Protein AF-A0A1V4H3M2-F1 (afdb_monomer_lite)

Foldseek 3Di:
DDDDPPVVVVDDDDFLQVVLVCCCAVPVVPPVVVVVVVCCVPVVQFLLNSLQVVLVVVVVVCVVCVVCVVVCVRNVNQDFWDWDFDVVCQCPPPPPPDDDPDDGDTDTDDIDTRSSHPVNSVVRVD

InterPro domains:
  IPR022770 Aerobactin siderophore biosynthesis IucA/IucC-like, C-terminal [PF06276] (11-98)

Secondary structure (DSSP, 8-state):
-PPPTTGGGTS----HHHHHHIIIIIIIIIIIHHHHHHHHHHH---HHHHHHHHHHHHHHHHHH-GGGHHHHHHH-TT-SEEEEE-HHHHIIIIITT---SSPPPP-EEEEEE-TTSHHHHHHH--

pLDDT: mean 89.44, std 12.78, range [36.62, 98.62]

Sequence (126 aa):
MGVGSKEVGILLKHSPKDLSHFIFTGLFVVHYRYIFDVLHQYYNISEFEFWNELSKIVDEFHHQHPELNERIALFDLKRPKFEKVCLNRVRFFTRGYQDNANRPEPVVCEPICNPISPQFLRCVEH

Structure (mmCIF, N/CA/C/O backbone):
data_AF-A0A1V4H3M2-F1
#
_entry.id   AF-A0A1V4H3M2-F1
#
loop_
_atom_site.group_PDB
_atom_site.id
_atom_site.type_symbol
_atom_site.label_atom_id
_atom_site.label_alt_id
_atom_site.label_comp_id
_atom_site.label_asym_id
_atom_site.label_entity_id
_atom_site.label_seq_id
_atom_site.pdbx_PDB_ins_code
_atom_site.Cartn_x
_atom_site.Cartn_y
_atom_site.Cartn_z
_atom_site.occupancy
_atom_site.B_iso_or_equiv
_atom_site.auth_seq_id
_atom_site.auth_comp_id
_atom_site.auth_asym_id
_atom_site.auth_atom_id
_atom_site.pdbx_PDB_model_num
ATOM 1 N N . MET A 1 1 ? 36.389 -11.109 4.064 1.00 36.62 1 MET A N 1
ATOM 2 C CA . MET A 1 1 ? 36.320 -12.084 2.954 1.00 36.62 1 MET A CA 1
ATOM 3 C C . MET A 1 1 ? 35.241 -11.606 2.003 1.00 36.62 1 MET A C 1
ATOM 5 O O . MET A 1 1 ? 34.075 -11.639 2.366 1.00 36.62 1 MET A O 1
ATOM 9 N N . GLY A 1 2 ? 35.647 -11.007 0.882 1.00 49.88 2 GLY A N 1
ATOM 10 C CA . GLY A 1 2 ? 34.731 -10.408 -0.085 1.00 49.88 2 GLY A CA 1
ATOM 11 C C . GLY A 1 2 ? 33.960 -11.486 -0.836 1.00 49.88 2 GLY A C 1
ATOM 12 O O . GLY A 1 2 ? 34.565 -12.402 -1.386 1.00 49.88 2 GLY A O 1
ATOM 13 N N . VAL A 1 3 ? 32.635 -11.373 -0.834 1.00 48.03 3 VAL A N 1
ATOM 14 C CA . VAL A 1 3 ? 31.750 -12.167 -1.690 1.00 48.03 3 VAL A CA 1
ATOM 15 C C . VAL A 1 3 ? 32.173 -11.935 -3.143 1.00 48.03 3 VAL A C 1
ATOM 17 O O . VAL A 1 3 ? 32.314 -10.791 -3.581 1.00 48.03 3 VAL A O 1
ATOM 20 N N . GLY A 1 4 ? 32.465 -13.020 -3.859 1.00 47.44 4 GLY A N 1
ATOM 21 C CA . GLY A 1 4 ? 33.044 -12.992 -5.197 1.00 47.44 4 GLY A CA 1
ATOM 22 C C . GLY A 1 4 ? 32.183 -12.222 -6.200 1.00 47.44 4 GLY A C 1
ATOM 23 O O . GLY A 1 4 ? 30.971 -12.402 -6.295 1.00 47.44 4 GLY A O 1
ATOM 24 N N . SER A 1 5 ? 32.835 -11.385 -7.006 1.00 60.09 5 SER A N 1
ATOM 25 C CA . SER A 1 5 ? 32.242 -10.422 -7.944 1.00 60.09 5 SER A CA 1
ATOM 26 C C . SER A 1 5 ? 31.321 -10.993 -9.042 1.00 60.09 5 SER A C 1
ATOM 28 O O . SER A 1 5 ? 30.755 -10.212 -9.800 1.00 60.09 5 SER A O 1
ATOM 30 N N . LYS A 1 6 ? 31.133 -12.317 -9.151 1.00 55.12 6 LYS A N 1
ATOM 31 C CA . LYS A 1 6 ? 30.211 -12.937 -10.126 1.00 55.12 6 LYS A CA 1
ATOM 32 C C . LYS A 1 6 ? 28.763 -13.034 -9.630 1.00 55.12 6 LYS A C 1
ATOM 34 O O . LYS A 1 6 ? 27.851 -12.954 -10.443 1.00 55.12 6 LYS A O 1
ATOM 39 N N . GLU A 1 7 ? 28.534 -13.153 -8.325 1.00 54.97 7 GLU A N 1
ATOM 40 C CA . GLU A 1 7 ? 27.188 -13.373 -7.760 1.00 54.97 7 GLU A CA 1
ATOM 41 C C . GLU A 1 7 ? 26.358 -12.083 -7.700 1.00 54.97 7 GLU A C 1
ATOM 43 O O . GLU A 1 7 ? 25.138 -12.087 -7.859 1.00 54.97 7 GLU A O 1
ATOM 48 N N . VAL A 1 8 ? 27.036 -10.941 -7.566 1.00 56.97 8 VAL A N 1
ATOM 49 C CA . VAL A 1 8 ? 26.418 -9.607 -7.508 1.00 56.97 8 VAL A CA 1
ATOM 50 C C . VAL A 1 8 ? 25.683 -9.242 -8.809 1.00 56.97 8 VAL A C 1
ATOM 52 O O . VAL A 1 8 ? 24.773 -8.412 -8.773 1.00 56.97 8 VAL A O 1
ATOM 55 N N . GLY A 1 9 ? 26.058 -9.860 -9.936 1.00 60.16 9 GLY A N 1
ATOM 56 C CA . GLY A 1 9 ? 25.393 -9.708 -11.235 1.00 60.16 9 GLY A CA 1
ATOM 57 C C . GLY A 1 9 ? 24.178 -10.619 -11.443 1.00 60.16 9 GLY A C 1
ATOM 58 O O . GLY A 1 9 ? 23.503 -10.485 -12.457 1.00 60.16 9 GLY A O 1
ATOM 59 N N . ILE A 1 10 ? 23.902 -11.533 -10.505 1.00 74.19 10 ILE A N 1
ATOM 60 C CA . ILE A 1 10 ? 22.783 -12.488 -10.576 1.00 74.19 10 ILE A CA 1
ATOM 61 C C . ILE A 1 10 ? 21.593 -11.995 -9.741 1.00 74.19 10 ILE A C 1
ATOM 63 O O . ILE A 1 10 ? 20.440 -12.252 -10.081 1.00 74.19 10 ILE A O 1
ATOM 67 N N . LEU A 1 11 ? 21.857 -11.265 -8.652 1.00 77.25 11 LEU A N 1
ATOM 68 C CA . LEU A 1 11 ? 20.804 -10.749 -7.783 1.00 77.25 11 LEU A CA 1
ATOM 69 C C . LEU A 1 11 ? 19.998 -9.659 -8.489 1.00 77.25 11 LEU A C 1
ATOM 71 O O . LEU A 1 11 ? 20.541 -8.640 -8.920 1.00 77.25 11 LEU A O 1
ATOM 75 N N . LEU A 1 12 ? 18.682 -9.856 -8.542 1.00 74.94 12 LEU A N 1
ATOM 76 C CA . LEU A 1 12 ? 17.752 -8.853 -9.037 1.00 74.94 12 LEU A CA 1
ATOM 77 C C . LEU A 1 12 ? 17.811 -7.619 -8.129 1.00 74.94 12 LEU A C 1
ATOM 79 O O . LEU A 1 12 ? 17.476 -7.683 -6.945 1.00 74.94 12 LEU A O 1
ATOM 83 N N . LYS A 1 13 ? 18.240 -6.491 -8.695 1.00 83.44 13 LYS A N 1
ATOM 84 C CA . LYS A 1 13 ? 18.313 -5.202 -8.007 1.00 83.44 13 LYS A CA 1
ATOM 85 C C . LYS A 1 13 ? 17.260 -4.268 -8.567 1.00 83.44 13 LYS A C 1
ATOM 87 O O . LYS A 1 13 ? 17.097 -4.155 -9.778 1.00 83.44 13 LYS A O 1
ATOM 92 N N . HIS A 1 14 ? 16.589 -3.575 -7.666 1.00 87.44 14 HIS A N 1
ATOM 93 C CA . HIS A 1 14 ? 15.543 -2.620 -7.980 1.00 87.44 14 HIS A CA 1
ATOM 94 C C . HIS A 1 14 ? 15.735 -1.366 -7.134 1.00 87.44 14 HIS A C 1
ATOM 96 O O . HIS A 1 14 ? 16.332 -1.426 -6.054 1.00 87.44 14 HIS A O 1
ATOM 102 N N . SER A 1 15 ? 15.252 -0.228 -7.633 1.00 91.06 15 SER A N 1
ATOM 103 C CA . SER A 1 15 ? 15.263 1.000 -6.842 1.00 91.06 15 SER A CA 1
ATOM 104 C C . SER A 1 15 ? 14.367 0.838 -5.604 1.00 91.06 15 SER A C 1
ATOM 106 O O . SER A 1 15 ? 13.444 0.018 -5.622 1.00 91.06 15 SER A O 1
ATOM 108 N N . PRO A 1 16 ? 14.569 1.621 -4.529 1.00 92.00 16 PRO A N 1
ATOM 109 C CA . PRO A 1 16 ? 13.662 1.602 -3.382 1.00 92.00 16 PRO A CA 1
ATOM 110 C C . PRO A 1 16 ? 12.198 1.824 -3.782 1.00 92.00 16 PRO A C 1
ATOM 112 O O . PRO A 1 16 ? 11.304 1.139 -3.291 1.00 92.00 16 PRO A O 1
ATOM 115 N N . LYS A 1 17 ? 11.956 2.715 -4.755 1.00 88.19 17 LYS A N 1
ATOM 116 C CA . LYS A 1 17 ? 10.621 2.974 -5.304 1.00 88.19 17 LYS A CA 1
ATOM 117 C C . LYS A 1 17 ? 9.990 1.709 -5.894 1.00 88.19 17 LYS A C 1
ATOM 119 O O . LYS A 1 17 ? 8.834 1.428 -5.576 1.00 88.19 17 LYS A O 1
ATOM 124 N N . ASP A 1 18 ? 10.737 0.971 -6.711 1.00 88.06 18 ASP A N 1
ATOM 125 C CA . ASP A 1 18 ? 10.271 -0.262 -7.358 1.00 88.06 18 ASP A CA 1
ATOM 126 C C . ASP A 1 18 ? 10.075 -1.390 -6.340 1.00 88.06 18 ASP A C 1
ATOM 128 O O . ASP A 1 18 ? 9.148 -2.187 -6.455 1.00 88.06 18 ASP A O 1
ATOM 132 N N . LEU A 1 19 ? 10.922 -1.444 -5.309 1.00 91.50 19 LEU A N 1
ATOM 133 C CA . LEU A 1 19 ? 10.800 -2.433 -4.244 1.00 91.50 19 LEU A CA 1
ATOM 134 C C . LEU A 1 19 ? 9.504 -2.246 -3.442 1.00 91.50 19 LEU A C 1
ATOM 136 O O . LEU A 1 19 ? 8.765 -3.211 -3.247 1.00 91.50 19 LEU A O 1
ATOM 140 N N . SER A 1 20 ? 9.162 -1.011 -3.060 1.00 92.62 20 SER A N 1
ATOM 141 C CA . SER A 1 20 ? 7.871 -0.713 -2.414 1.00 92.62 20 SER A CA 1
ATOM 142 C C . SER A 1 20 ? 6.679 -1.076 -3.307 1.00 92.62 20 SER A C 1
ATOM 144 O O . SER A 1 20 ? 5.605 -1.422 -2.817 1.00 92.62 20 SER A O 1
ATOM 146 N N . HIS A 1 21 ? 6.862 -1.047 -4.629 1.00 91.19 21 HIS A N 1
ATOM 147 C CA . HIS A 1 21 ? 5.813 -1.392 -5.580 1.00 91.19 21 HIS A CA 1
ATOM 148 C C . HIS A 1 21 ? 5.391 -2.868 -5.500 1.00 91.19 21 HIS A C 1
ATOM 150 O O . HIS A 1 21 ? 4.243 -3.189 -5.812 1.00 91.19 21 HIS A O 1
ATOM 156 N N . PHE A 1 22 ? 6.260 -3.771 -5.029 1.00 91.38 22 PHE A N 1
ATOM 157 C CA . PHE A 1 22 ? 5.861 -5.157 -4.768 1.00 91.38 22 PHE A CA 1
ATOM 158 C C . PHE A 1 22 ? 4.832 -5.258 -3.638 1.00 91.38 22 PHE A C 1
ATOM 160 O O . PHE A 1 22 ? 3.930 -6.087 -3.726 1.00 91.38 22 PHE A O 1
ATOM 167 N N . ILE A 1 23 ? 4.902 -4.387 -2.626 1.00 95.12 23 ILE A N 1
ATOM 168 C CA . ILE A 1 23 ? 3.878 -4.307 -1.575 1.00 95.12 23 ILE A CA 1
ATOM 169 C C . ILE A 1 23 ? 2.595 -3.699 -2.146 1.00 95.12 23 ILE A C 1
ATOM 171 O O . ILE A 1 23 ? 1.517 -4.260 -1.970 1.00 95.12 23 ILE A O 1
ATOM 175 N N . PHE A 1 24 ? 2.698 -2.599 -2.891 1.00 95.44 24 PHE A N 1
ATOM 176 C CA . PHE A 1 24 ? 1.522 -1.926 -3.443 1.00 95.44 24 PHE A CA 1
ATOM 177 C C . PHE A 1 24 ? 0.749 -2.796 -4.435 1.00 95.44 24 PHE A C 1
ATOM 179 O O . PHE A 1 24 ? -0.440 -3.054 -4.259 1.00 95.44 24 PHE A O 1
ATOM 186 N N . THR A 1 25 ? 1.416 -3.283 -5.476 1.00 91.56 25 THR A N 1
ATOM 187 C CA . THR A 1 25 ? 0.752 -4.088 -6.501 1.00 91.56 25 THR A CA 1
ATOM 188 C C . THR A 1 25 ? 0.482 -5.497 -5.994 1.00 91.56 25 THR A C 1
ATOM 190 O O . THR A 1 25 ? -0.624 -6.001 -6.173 1.00 91.56 25 THR A O 1
ATOM 193 N N . GLY A 1 26 ? 1.463 -6.124 -5.340 1.00 91.88 26 GLY A N 1
ATOM 194 C CA . GLY A 1 26 ? 1.340 -7.491 -4.851 1.00 91.88 26 GLY A CA 1
ATOM 195 C C . GLY A 1 26 ? 0.311 -7.596 -3.738 1.00 91.88 26 GLY A C 1
ATOM 196 O O . GLY A 1 26 ? -0.670 -8.310 -3.901 1.00 91.88 26 GLY A O 1
ATOM 197 N N . LEU A 1 27 ? 0.483 -6.867 -2.638 1.00 95.69 27 LEU A N 1
ATOM 198 C CA . LEU A 1 27 ? -0.408 -6.986 -1.485 1.00 95.69 27 LEU A CA 1
ATOM 199 C C . LEU A 1 27 ? -1.637 -6.091 -1.627 1.00 95.69 27 LEU A C 1
ATOM 201 O O . LEU A 1 27 ? -2.745 -6.616 -1.656 1.00 95.69 27 LEU A O 1
ATOM 205 N N . PHE A 1 28 ? -1.481 -4.772 -1.772 1.00 96.19 28 PHE A N 1
ATOM 206 C CA . PHE A 1 28 ? -2.636 -3.869 -1.649 1.00 96.19 28 PHE A CA 1
ATOM 207 C C . PHE A 1 28 ? -3.648 -4.069 -2.786 1.00 96.19 28 PHE A C 1
ATOM 209 O O . PHE A 1 28 ? -4.839 -4.240 -2.538 1.00 96.19 28 PHE A O 1
ATOM 216 N N . VAL A 1 29 ? -3.185 -4.098 -4.040 1.00 93.69 29 VAL A N 1
ATOM 217 C CA . VAL A 1 29 ? -4.074 -4.120 -5.217 1.00 93.69 29 VAL A CA 1
ATOM 218 C C . VAL A 1 29 ? -4.563 -5.524 -5.583 1.00 93.69 29 VAL A C 1
ATOM 220 O O . VAL A 1 29 ? -5.724 -5.675 -5.988 1.00 93.69 29 VAL A O 1
ATOM 223 N N . VAL A 1 30 ? -3.682 -6.528 -5.518 1.00 93.31 30 VAL A N 1
ATOM 224 C CA . VAL A 1 30 ? -3.963 -7.885 -6.023 1.00 93.31 30 VAL A CA 1
ATOM 225 C C . VAL A 1 30 ? -4.460 -8.838 -4.936 1.00 93.31 30 VAL A C 1
ATOM 227 O O . VAL A 1 30 ? -5.160 -9.781 -5.283 1.00 93.31 30 VAL A O 1
ATOM 230 N N . HIS A 1 31 ? -4.179 -8.588 -3.653 1.00 95.94 31 HIS A N 1
ATOM 231 C CA . HIS A 1 31 ? -4.662 -9.444 -2.562 1.00 95.94 31 HIS A CA 1
ATOM 232 C C . HIS A 1 31 ? -5.656 -8.709 -1.657 1.00 95.94 31 HIS A C 1
ATOM 234 O O . HIS A 1 31 ? -6.837 -9.048 -1.630 1.00 95.94 31 HIS A O 1
ATOM 240 N N . TYR A 1 32 ? -5.206 -7.676 -0.946 1.00 97.56 32 TYR A N 1
ATOM 241 C CA . TYR A 1 32 ? -5.971 -7.039 0.125 1.00 97.56 32 TYR A CA 1
ATOM 242 C C . TYR A 1 32 ? -7.234 -6.352 -0.361 1.00 97.56 32 TYR A C 1
ATOM 244 O O . TYR A 1 32 ? -8.237 -6.445 0.326 1.00 97.56 32 TYR A O 1
ATOM 252 N N . ARG A 1 33 ? -7.244 -5.758 -1.559 1.00 96.00 33 ARG A N 1
ATOM 253 C CA . ARG A 1 33 ? -8.477 -5.210 -2.140 1.00 96.00 33 ARG A CA 1
ATOM 254 C C . ARG A 1 33 ? -9.608 -6.244 -2.216 1.00 96.00 33 ARG A C 1
ATOM 256 O O . ARG A 1 33 ? -10.729 -5.927 -1.858 1.00 96.00 33 ARG A O 1
ATOM 263 N N . TYR A 1 34 ? -9.317 -7.478 -2.634 1.00 96.62 34 TYR A N 1
ATOM 264 C CA . TYR A 1 34 ? -10.348 -8.520 -2.709 1.00 96.62 34 TYR A CA 1
ATOM 265 C C . TYR A 1 34 ? -10.716 -9.078 -1.332 1.00 96.62 34 TYR A C 1
ATOM 267 O O . TYR A 1 34 ? -11.867 -9.435 -1.107 1.00 96.62 34 TYR A O 1
ATOM 275 N N . ILE A 1 35 ? -9.753 -9.156 -0.407 1.00 97.56 35 ILE A N 1
ATOM 276 C CA . ILE A 1 35 ? -10.037 -9.530 0.986 1.00 97.56 35 ILE A CA 1
ATOM 277 C C . ILE A 1 35 ? -10.953 -8.487 1.626 1.00 97.56 35 ILE A C 1
ATOM 279 O O . ILE A 1 35 ? -11.943 -8.85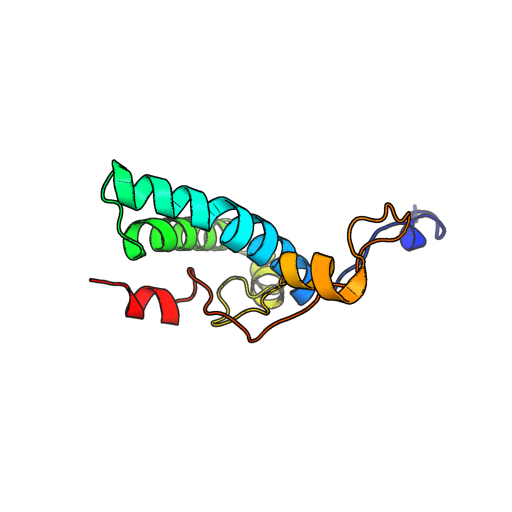1 2.254 1.00 97.56 35 ILE A O 1
ATOM 283 N N . PHE A 1 36 ? -10.652 -7.205 1.428 1.00 97.69 36 PHE A N 1
ATOM 284 C CA . PHE A 1 36 ? -11.481 -6.098 1.872 1.00 97.69 36 PHE A CA 1
ATOM 285 C C . PHE A 1 36 ? -12.896 -6.207 1.303 1.00 97.69 36 PHE A C 1
ATOM 287 O O . PHE A 1 36 ? -13.832 -6.163 2.088 1.00 97.69 36 PHE A O 1
ATOM 294 N N . ASP A 1 37 ? -13.063 -6.445 -0.004 1.00 96.94 37 ASP A N 1
ATOM 295 C CA . ASP A 1 37 ? -14.393 -6.604 -0.614 1.00 96.94 37 ASP A CA 1
ATOM 296 C C . ASP A 1 37 ? -15.224 -7.692 0.105 1.00 96.94 37 ASP A C 1
ATOM 298 O O . ASP A 1 37 ? -16.401 -7.489 0.407 1.00 96.94 37 ASP A O 1
ATOM 302 N N . VAL A 1 38 ? -14.604 -8.828 0.454 1.00 98.06 38 VAL A N 1
ATOM 303 C CA . VAL A 1 38 ? -15.257 -9.907 1.220 1.00 98.06 38 VAL A C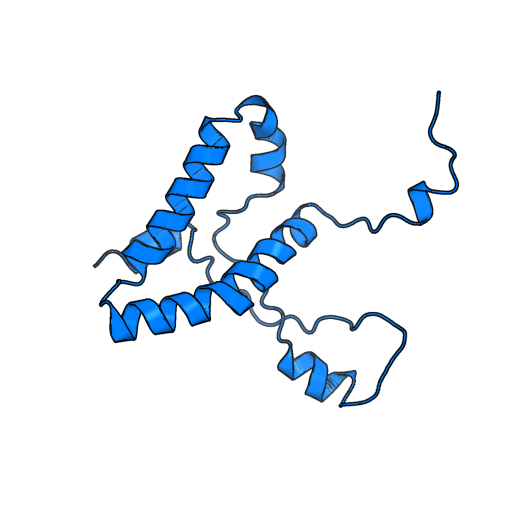A 1
ATOM 304 C C . VAL A 1 38 ? -15.581 -9.463 2.653 1.00 98.06 38 VAL A C 1
ATOM 306 O O . VAL A 1 38 ? -16.694 -9.682 3.129 1.00 98.06 38 VAL A O 1
ATOM 309 N N . LEU A 1 39 ? -14.639 -8.835 3.357 1.00 97.94 39 LEU A N 1
ATOM 310 C CA . LEU A 1 39 ? -14.853 -8.374 4.734 1.00 97.94 39 LEU A CA 1
ATOM 311 C C . LEU A 1 39 ? -15.922 -7.281 4.820 1.00 97.94 39 LEU A C 1
ATOM 313 O O . LEU A 1 39 ? -16.758 -7.300 5.721 1.00 97.94 39 LEU A O 1
ATOM 317 N N . HIS A 1 40 ? -15.940 -6.372 3.855 1.00 96.94 40 HIS A N 1
ATOM 318 C CA . HIS A 1 40 ? -16.951 -5.337 3.738 1.00 96.94 40 HIS A CA 1
ATOM 319 C C . HIS A 1 40 ? -18.336 -5.954 3.535 1.00 96.94 40 HIS A C 1
ATOM 321 O O . HIS A 1 40 ? -19.266 -5.659 4.282 1.00 96.94 40 HIS A O 1
ATOM 327 N N . GLN A 1 41 ? -18.456 -6.882 2.581 1.00 97.75 41 GLN A N 1
ATOM 328 C CA . GLN A 1 41 ? -19.736 -7.489 2.230 1.00 97.75 41 GLN A CA 1
ATOM 329 C C . GLN A 1 41 ? -20.320 -8.372 3.343 1.00 97.75 41 GLN A C 1
ATOM 331 O O . GLN A 1 41 ? -21.530 -8.347 3.564 1.00 97.75 41 GLN A O 1
ATOM 336 N N . TYR A 1 42 ? -19.495 -9.184 4.009 1.00 98.12 42 TYR A N 1
ATOM 337 C CA . TYR A 1 42 ? -19.987 -10.223 4.927 1.00 98.12 42 TYR A CA 1
ATOM 338 C C . TYR A 1 42 ? -19.812 -9.888 6.409 1.00 98.12 42 TYR A C 1
ATOM 340 O O . TYR A 1 42 ? -20.476 -10.498 7.245 1.00 98.12 42 TYR A O 1
ATOM 348 N N . TYR A 1 43 ? -18.945 -8.930 6.741 1.00 97.38 43 TYR A N 1
ATOM 349 C CA . TYR A 1 43 ? -18.626 -8.557 8.123 1.00 97.38 43 TYR A CA 1
ATOM 350 C C . TYR A 1 43 ? -18.817 -7.062 8.400 1.00 97.38 43 TYR A C 1
ATOM 352 O O . TYR A 1 43 ? -18.539 -6.621 9.511 1.00 97.38 43 TYR A O 1
ATOM 360 N N . ASN A 1 44 ? -19.316 -6.293 7.422 1.00 96.56 44 ASN A N 1
ATOM 361 C CA . ASN A 1 44 ? -19.589 -4.859 7.542 1.00 96.56 44 ASN A CA 1
ATOM 362 C C . ASN A 1 44 ? -18.369 -4.042 8.009 1.00 96.56 44 ASN A C 1
ATOM 364 O O . ASN A 1 44 ? -18.517 -3.033 8.693 1.00 96.56 44 ASN A O 1
ATOM 368 N N . ILE A 1 45 ? -17.164 -4.487 7.642 1.00 97.75 45 ILE A N 1
ATOM 369 C CA . ILE A 1 45 ? -15.931 -3.734 7.882 1.00 97.75 45 ILE A CA 1
ATOM 370 C C . ILE A 1 45 ? -15.881 -2.565 6.897 1.00 97.75 45 ILE A C 1
ATOM 372 O O . ILE A 1 45 ? -16.002 -2.755 5.683 1.00 97.75 45 ILE A O 1
ATOM 376 N N . SER A 1 46 ? -15.713 -1.348 7.403 1.00 97.69 46 SER A N 1
ATOM 377 C CA . SER A 1 46 ? -15.561 -0.154 6.571 1.00 97.69 46 SER A CA 1
ATOM 378 C C . SER A 1 46 ? -14.189 -0.098 5.894 1.00 97.69 46 SER A C 1
ATOM 380 O O . SER A 1 46 ? -13.212 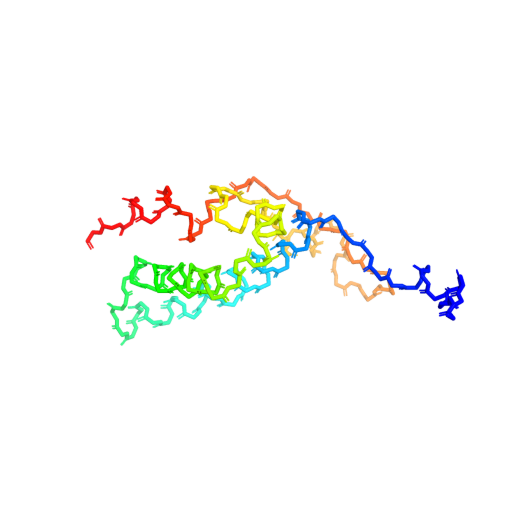-0.712 6.334 1.00 97.69 46 SER A O 1
ATOM 382 N N . GLU A 1 47 ? -14.101 0.676 4.809 1.00 97.06 47 GLU A N 1
ATOM 383 C CA . GLU A 1 47 ? -12.829 0.919 4.121 1.00 97.06 47 GLU A CA 1
ATOM 384 C C . GLU A 1 47 ? -11.806 1.576 5.056 1.00 97.06 47 GLU A C 1
ATOM 386 O O . GLU A 1 47 ? -10.635 1.189 5.070 1.00 97.06 47 GLU A O 1
ATOM 391 N N . PHE A 1 48 ? -12.264 2.510 5.894 1.00 98.25 48 PHE A N 1
ATOM 392 C CA . PHE A 1 48 ? -11.429 3.126 6.912 1.00 98.25 48 PHE A CA 1
ATOM 393 C C . PHE A 1 48 ? -10.893 2.100 7.907 1.00 98.25 48 PHE A C 1
ATOM 395 O O . PHE A 1 48 ? -9.683 2.036 8.086 1.00 98.25 48 PHE A O 1
ATOM 402 N N . GLU A 1 49 ? -11.743 1.277 8.527 1.00 98.19 49 GLU A N 1
ATOM 403 C CA . GLU A 1 49 ? -11.306 0.303 9.537 1.00 98.19 49 GLU A CA 1
ATOM 404 C C . GLU A 1 49 ? -10.227 -0.639 8.997 1.00 98.19 49 GLU A C 1
ATOM 406 O O . GLU A 1 49 ? -9.183 -0.804 9.629 1.00 98.19 49 GLU A O 1
ATOM 411 N N . PHE A 1 50 ? -10.438 -1.203 7.806 1.00 98.12 50 PHE A N 1
ATOM 412 C CA . PHE A 1 50 ? -9.502 -2.157 7.218 1.00 98.12 50 PHE A CA 1
ATOM 413 C C . PHE A 1 50 ? -8.135 -1.526 6.913 1.00 98.12 50 PHE A C 1
ATOM 415 O O . PHE A 1 50 ? -7.091 -2.038 7.329 1.00 98.12 50 PHE A O 1
ATOM 422 N N . TRP A 1 51 ? -8.118 -0.405 6.188 1.00 98.06 51 TRP A N 1
ATOM 423 C CA . TRP A 1 51 ? -6.859 0.209 5.765 1.00 98.06 51 TRP A CA 1
ATOM 424 C C . TRP A 1 51 ? -6.169 0.990 6.881 1.00 98.06 51 TRP A C 1
ATOM 426 O O . TRP A 1 51 ? -4.937 1.043 6.909 1.00 98.06 51 TRP A O 1
ATOM 436 N N . ASN A 1 52 ? -6.925 1.557 7.822 1.00 98.38 52 ASN A N 1
ATOM 437 C CA . ASN A 1 52 ? -6.359 2.193 9.005 1.00 98.38 52 ASN A CA 1
ATOM 438 C C . ASN A 1 52 ? -5.651 1.159 9.886 1.00 98.38 52 ASN A C 1
ATOM 440 O O . ASN A 1 52 ? -4.560 1.433 10.376 1.00 98.38 52 ASN A O 1
ATOM 444 N N . GLU A 1 53 ? -6.202 -0.050 10.030 1.00 98.19 53 GLU A N 1
ATOM 445 C CA . GLU A 1 53 ? -5.524 -1.115 10.773 1.00 98.19 53 GLU A CA 1
ATOM 446 C C . GLU A 1 53 ? -4.200 -1.518 10.112 1.00 98.19 53 GLU A C 1
ATOM 448 O O . GLU A 1 53 ? -3.166 -1.600 10.776 1.00 98.19 53 GLU A O 1
ATOM 453 N N . LEU A 1 54 ? -4.179 -1.638 8.781 1.00 97.75 54 LEU A N 1
ATOM 454 C CA . LEU A 1 54 ? -2.931 -1.865 8.051 1.00 97.75 54 LEU A CA 1
ATOM 455 C C . LEU A 1 54 ? -1.937 -0.702 8.220 1.00 97.75 54 LEU A C 1
ATOM 457 O O . LEU A 1 54 ? -0.738 -0.939 8.377 1.00 97.75 54 LEU A O 1
ATOM 461 N N . SER A 1 55 ? -2.414 0.549 8.213 1.00 98.31 55 SER A N 1
ATOM 462 C CA . SER A 1 55 ? -1.573 1.722 8.482 1.00 98.31 55 SER A CA 1
ATOM 463 C C . SER A 1 55 ? -0.961 1.667 9.882 1.00 98.31 55 SER A C 1
ATOM 465 O O . SER A 1 55 ? 0.225 1.957 10.019 1.00 98.31 55 SER A O 1
ATOM 467 N N . LYS A 1 56 ? -1.731 1.286 10.908 1.00 98.50 56 LYS A N 1
ATOM 468 C CA . LYS A 1 56 ? -1.228 1.166 12.284 1.00 98.50 56 LYS A CA 1
ATOM 469 C C . LYS A 1 56 ? -0.152 0.097 12.405 1.00 98.50 56 LYS A C 1
ATOM 471 O O . LYS A 1 56 ? 0.856 0.362 13.039 1.00 98.50 56 LYS A O 1
ATOM 476 N N . ILE A 1 57 ? -0.318 -1.060 11.758 1.00 98.19 57 ILE A N 1
ATOM 477 C CA . ILE A 1 57 ? 0.704 -2.124 11.749 1.00 98.19 57 ILE A CA 1
ATOM 478 C C . ILE A 1 57 ? 2.015 -1.613 11.132 1.00 98.19 57 ILE A C 1
ATOM 480 O O . ILE A 1 57 ? 3.102 -1.891 11.637 1.00 98.19 57 ILE A O 1
ATOM 484 N N . VAL A 1 58 ? 1.925 -0.836 10.047 1.00 97.56 58 VAL A N 1
ATOM 485 C CA . VAL A 1 58 ? 3.095 -0.193 9.431 1.00 97.56 58 VAL A CA 1
ATOM 486 C C . VAL A 1 58 ? 3.739 0.812 10.391 1.00 97.56 58 VAL A C 1
ATOM 488 O O . VAL A 1 58 ? 4.960 0.819 10.541 1.00 97.56 58 VAL A O 1
ATOM 491 N N . ASP A 1 59 ? 2.936 1.639 11.059 1.00 98.06 59 ASP A N 1
ATOM 492 C CA . ASP A 1 59 ? 3.430 2.630 12.020 1.00 98.06 59 ASP A CA 1
ATOM 493 C C . ASP A 1 59 ? 4.052 1.967 13.263 1.00 98.06 59 ASP A C 1
ATOM 495 O O . ASP A 1 59 ? 5.091 2.419 13.746 1.00 98.06 59 ASP A O 1
ATOM 499 N N . GLU A 1 60 ? 3.478 0.864 13.743 1.00 98.62 60 GLU A N 1
ATOM 500 C CA . GLU A 1 60 ? 4.019 0.050 14.831 1.00 98.62 60 GLU A CA 1
ATOM 501 C C . GLU A 1 60 ? 5.374 -0.548 14.445 1.00 98.62 60 GLU A C 1
ATOM 503 O O . GLU A 1 60 ? 6.333 -0.418 15.207 1.00 98.62 60 GLU A O 1
ATOM 508 N N . PHE A 1 61 ? 5.497 -1.110 13.237 1.00 98.06 61 PHE A N 1
ATOM 509 C CA . PHE A 1 61 ? 6.782 -1.584 12.723 1.00 98.06 61 PHE A CA 1
ATOM 510 C C . PHE A 1 61 ? 7.821 -0.453 12.674 1.00 98.06 61 PHE A C 1
ATOM 512 O O . PHE A 1 61 ? 8.957 -0.636 13.109 1.00 98.06 61 PHE A O 1
ATOM 519 N N . HIS A 1 62 ? 7.447 0.737 12.196 1.00 97.38 62 HIS A N 1
ATOM 520 C CA . HIS A 1 62 ? 8.358 1.885 12.189 1.00 97.38 62 HIS A CA 1
ATOM 521 C C . HIS A 1 62 ? 8.793 2.291 13.605 1.00 97.38 62 HIS A C 1
ATOM 523 O O . HIS A 1 62 ? 9.963 2.601 13.820 1.00 97.38 62 HIS A O 1
ATOM 529 N N . HIS A 1 63 ? 7.873 2.269 14.574 1.00 98.12 63 HIS A N 1
ATOM 530 C CA . HIS A 1 63 ? 8.168 2.617 15.963 1.00 98.12 63 HIS A CA 1
ATOM 531 C C . HIS A 1 63 ? 9.088 1.595 16.647 1.00 98.12 63 HIS A C 1
ATOM 533 O O . HIS A 1 63 ? 9.968 1.982 17.413 1.00 98.12 63 HIS A O 1
ATOM 539 N N . GLN A 1 64 ? 8.904 0.305 16.353 1.00 98.50 64 GLN A N 1
ATOM 540 C CA . GLN A 1 64 ? 9.730 -0.783 16.886 1.00 98.50 64 GLN A CA 1
ATOM 541 C C . GLN A 1 64 ? 11.142 -0.819 16.280 1.00 98.50 64 GLN A C 1
ATOM 543 O O . GLN A 1 64 ? 12.044 -1.377 16.904 1.00 98.50 64 GLN A O 1
ATOM 548 N N . HIS A 1 65 ? 11.343 -0.204 15.107 1.00 98.06 65 HIS A N 1
ATOM 549 C CA . HIS A 1 65 ? 12.600 -0.232 14.354 1.00 98.06 65 HIS A CA 1
ATOM 550 C C . HIS A 1 65 ? 13.167 1.168 14.038 1.00 98.06 65 HIS A C 1
ATOM 552 O O . HIS A 1 65 ? 13.370 1.507 12.862 1.00 98.06 65 HIS A O 1
ATOM 558 N N . PRO A 1 66 ? 13.463 2.006 15.051 1.00 97.75 66 PRO A N 1
ATOM 559 C CA . PRO A 1 66 ? 14.007 3.348 14.833 1.00 97.75 66 PRO A CA 1
ATOM 560 C C . PRO A 1 66 ? 15.366 3.338 14.109 1.00 97.75 66 PRO A C 1
ATOM 562 O O . PRO A 1 66 ? 15.713 4.299 13.421 1.00 97.75 66 PRO A O 1
ATOM 565 N N . GLU A 1 67 ? 16.131 2.246 14.198 1.00 98.31 67 GLU A N 1
ATOM 566 C CA . GLU A 1 67 ? 17.379 2.038 13.456 1.00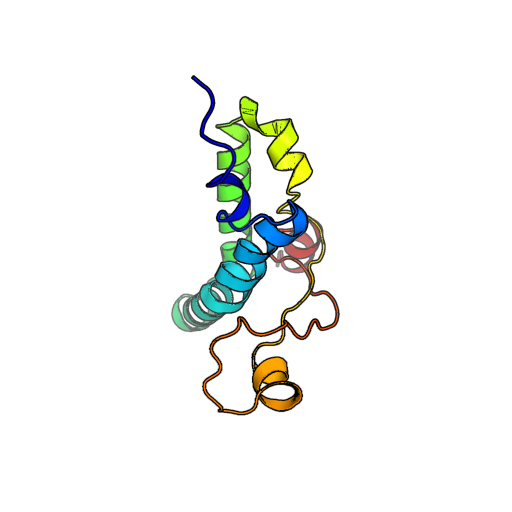 98.31 67 GLU A CA 1
ATOM 567 C C . GLU A 1 67 ? 17.184 1.994 11.932 1.00 98.31 67 GLU A C 1
ATOM 569 O O . GLU A 1 67 ? 18.140 2.177 11.178 1.00 98.31 67 GLU A O 1
ATOM 574 N N . LEU A 1 68 ? 15.953 1.773 11.460 1.00 98.00 68 LEU A N 1
ATOM 575 C CA . LEU A 1 68 ? 15.608 1.726 10.041 1.00 98.00 68 LEU A CA 1
ATOM 576 C C . LEU A 1 68 ? 15.047 3.049 9.508 1.00 98.00 68 LEU A C 1
ATOM 578 O O . LEU A 1 68 ? 14.682 3.093 8.335 1.00 98.00 68 LEU A O 1
ATOM 582 N N . ASN A 1 69 ? 15.000 4.124 10.304 1.00 97.25 69 ASN A N 1
ATOM 583 C CA . ASN A 1 69 ? 14.355 5.393 9.936 1.00 97.25 69 ASN A CA 1
ATOM 584 C C . ASN A 1 69 ? 14.778 5.936 8.561 1.00 97.25 69 ASN A C 1
ATOM 586 O O . ASN A 1 69 ? 13.922 6.310 7.758 1.00 97.25 69 ASN A O 1
ATOM 590 N N . GLU A 1 70 ? 16.077 5.923 8.245 1.00 97.75 70 GLU A N 1
ATOM 591 C CA . GLU A 1 70 ? 16.568 6.366 6.932 1.00 97.75 70 GLU A CA 1
ATOM 592 C C . GLU A 1 70 ? 16.013 5.504 5.791 1.00 97.75 70 GLU A C 1
ATOM 594 O O . GLU A 1 70 ? 15.613 6.017 4.746 1.00 97.75 70 GLU A O 1
ATOM 599 N N . ARG A 1 71 ? 15.939 4.183 5.994 1.00 96.19 71 ARG A N 1
ATOM 600 C CA . ARG A 1 71 ? 15.382 3.255 5.003 1.00 96.19 71 ARG A CA 1
ATOM 601 C C . ARG A 1 71 ? 13.870 3.415 4.890 1.00 96.19 71 ARG A C 1
ATOM 603 O O . ARG A 1 71 ? 13.361 3.438 3.776 1.00 96.19 71 ARG A O 1
ATOM 610 N N . ILE A 1 72 ? 13.163 3.555 6.006 1.00 96.56 72 ILE A N 1
ATOM 611 C CA . ILE A 1 72 ? 11.715 3.795 6.038 1.00 96.56 72 ILE A CA 1
ATOM 612 C C . ILE A 1 72 ? 11.375 5.054 5.230 1.00 96.56 72 ILE A C 1
ATOM 614 O O . ILE A 1 72 ? 10.524 5.000 4.339 1.00 96.56 72 ILE A O 1
ATOM 618 N N . ALA A 1 73 ? 12.106 6.149 5.461 1.00 96.19 73 ALA A N 1
ATOM 619 C CA . ALA A 1 73 ? 11.961 7.385 4.696 1.00 96.19 73 ALA A CA 1
ATOM 620 C C . ALA A 1 73 ? 12.295 7.193 3.206 1.00 96.19 73 ALA A C 1
ATOM 622 O O . ALA A 1 73 ? 11.599 7.725 2.346 1.00 96.19 73 ALA A O 1
ATOM 623 N N . LEU A 1 74 ? 13.320 6.395 2.887 1.00 96.00 74 LEU A N 1
ATOM 624 C CA . LEU A 1 74 ? 13.716 6.095 1.508 1.00 96.00 74 LEU A CA 1
ATOM 625 C C . LEU A 1 74 ? 12.647 5.307 0.726 1.00 96.00 74 LEU A C 1
ATOM 627 O O . LEU A 1 74 ? 12.469 5.535 -0.471 1.00 96.00 74 LEU A O 1
ATOM 631 N N . PHE A 1 75 ? 11.961 4.358 1.370 1.00 95.56 75 PHE A N 1
ATOM 632 C CA . PHE A 1 75 ? 10.924 3.538 0.728 1.00 95.56 75 PHE A CA 1
ATOM 633 C C . PHE A 1 75 ? 9.562 4.240 0.635 1.00 95.56 75 PHE A C 1
ATOM 635 O O . PHE A 1 75 ? 8.784 3.908 -0.272 1.00 95.56 75 PHE A O 1
ATOM 642 N N . ASP A 1 76 ? 9.288 5.165 1.563 1.00 95.50 76 ASP A N 1
ATOM 643 C CA . ASP A 1 76 ? 8.085 6.000 1.653 1.00 95.50 76 ASP A CA 1
ATOM 644 C C . ASP A 1 76 ? 6.795 5.219 1.339 1.00 95.50 76 ASP A C 1
ATOM 646 O O . ASP A 1 76 ? 6.106 5.417 0.326 1.00 95.50 76 ASP A O 1
ATOM 650 N N . LEU A 1 77 ? 6.503 4.230 2.192 1.00 96.50 77 LEU A N 1
ATOM 651 C CA . LEU A 1 77 ? 5.379 3.313 1.987 1.00 96.50 77 LEU A CA 1
ATOM 652 C C . LEU A 1 77 ? 4.019 4.023 2.101 1.00 96.50 77 LEU A C 1
ATOM 654 O O . LEU A 1 77 ? 3.049 3.575 1.495 1.00 96.50 77 LEU A O 1
ATOM 658 N N . LYS A 1 78 ? 3.946 5.145 2.829 1.00 96.88 78 LYS A N 1
ATOM 659 C CA . LYS A 1 78 ? 2.713 5.922 3.065 1.00 96.88 78 LYS A CA 1
ATOM 660 C C . LYS A 1 78 ? 2.554 7.118 2.120 1.00 96.88 78 LYS A C 1
ATOM 662 O O . LYS A 1 78 ? 1.657 7.938 2.325 1.00 96.88 78 LYS A O 1
ATOM 667 N N . ARG A 1 79 ? 3.372 7.206 1.062 1.00 96.69 79 ARG A N 1
ATOM 668 C CA . ARG A 1 79 ? 3.248 8.242 0.026 1.00 96.69 79 ARG A CA 1
ATOM 669 C C . ARG A 1 79 ? 1.819 8.327 -0.537 1.00 96.69 79 ARG A C 1
ATOM 671 O O . ARG A 1 79 ? 1.167 7.288 -0.650 1.00 96.69 79 ARG A O 1
ATOM 678 N N . PRO A 1 80 ? 1.333 9.502 -0.978 1.00 97.50 80 PRO A N 1
ATOM 679 C CA . PRO A 1 80 ? -0.085 9.691 -1.315 1.00 97.50 80 PRO A CA 1
ATOM 680 C C . PRO A 1 80 ? -0.598 8.848 -2.489 1.00 97.50 80 PRO A C 1
ATOM 682 O O . PRO A 1 80 ? -1.768 8.470 -2.523 1.00 97.50 80 PRO A O 1
ATOM 685 N N . LYS A 1 81 ? 0.260 8.582 -3.480 1.00 96.94 81 LYS A N 1
ATOM 686 C CA . LYS A 1 81 ? -0.095 7.852 -4.701 1.00 96.94 81 LYS A CA 1
ATOM 687 C C . LYS A 1 81 ? 1.029 6.931 -5.149 1.00 96.94 81 LYS A C 1
ATOM 689 O O . LYS A 1 81 ? 2.204 7.227 -4.929 1.00 96.94 81 LYS A O 1
ATOM 694 N N . PHE A 1 82 ? 0.667 5.860 -5.844 1.00 95.25 82 PHE A N 1
ATOM 695 C CA . PHE A 1 82 ? 1.616 4.981 -6.522 1.00 95.25 82 PHE A CA 1
ATOM 696 C C . PHE A 1 82 ? 1.115 4.593 -7.918 1.00 95.25 82 PHE A C 1
ATOM 698 O O . PHE A 1 82 ? -0.075 4.670 -8.227 1.00 95.25 82 PHE A O 1
ATOM 705 N N . GLU A 1 83 ? 2.052 4.214 -8.782 1.00 93.94 83 GLU A N 1
ATOM 706 C CA . GLU A 1 83 ? 1.790 3.785 -10.159 1.00 93.94 83 GLU A CA 1
ATOM 707 C C . GLU A 1 83 ? 0.922 2.522 -10.188 1.00 93.94 83 GLU A C 1
ATOM 709 O O . GLU A 1 83 ? 1.163 1.578 -9.441 1.00 93.94 83 GLU A O 1
ATOM 714 N N . LYS A 1 84 ? -0.077 2.456 -11.070 1.00 91.88 84 LYS A N 1
ATOM 715 C CA . LYS A 1 84 ? -0.922 1.261 -11.191 1.00 91.88 84 LYS A CA 1
ATOM 716 C C . LYS A 1 84 ? -0.412 0.361 -12.307 1.00 91.88 84 LYS A C 1
ATOM 718 O O . LYS A 1 84 ? -0.533 0.710 -13.479 1.00 91.88 84 LYS A O 1
ATOM 723 N N . VAL A 1 85 ? 0.071 -0.833 -11.965 1.00 89.88 85 VAL A N 1
ATOM 724 C CA . VAL A 1 85 ? 0.396 -1.858 -12.968 1.00 89.88 85 VAL A CA 1
ATOM 725 C C . VAL A 1 85 ? -0.875 -2.582 -13.406 1.00 89.88 85 VAL A C 1
ATOM 727 O O . VAL A 1 85 ? -1.573 -3.229 -12.625 1.00 89.88 85 VAL A O 1
ATOM 730 N N . CYS A 1 86 ? -1.186 -2.473 -14.693 1.00 89.62 86 CYS A N 1
ATOM 731 C CA . CYS A 1 86 ? -2.408 -2.989 -15.288 1.00 89.62 86 CYS A CA 1
ATOM 732 C C . CYS A 1 86 ? -2.163 -4.367 -15.932 1.00 89.62 86 CYS A C 1
ATOM 734 O O . CYS A 1 86 ? -1.954 -4.467 -17.140 1.00 89.62 86 CYS A O 1
ATOM 736 N N . LEU A 1 87 ? -2.246 -5.445 -15.140 1.00 86.56 87 LEU A N 1
ATOM 737 C CA . LEU A 1 87 ? -1.955 -6.826 -15.584 1.00 86.56 87 LEU A CA 1
ATOM 738 C C . LEU A 1 87 ? -2.748 -7.260 -16.829 1.00 86.56 87 LEU A C 1
ATOM 740 O O . LEU A 1 87 ? -2.193 -7.844 -17.757 1.00 86.56 87 LEU A O 1
ATOM 744 N N . ASN A 1 88 ? -4.039 -6.926 -16.895 1.00 87.81 88 ASN A N 1
ATOM 745 C CA . ASN A 1 88 ? -4.850 -7.243 -18.073 1.00 87.81 88 ASN A CA 1
ATOM 746 C C . ASN A 1 88 ? -4.380 -6.474 -19.319 1.00 87.81 88 ASN A C 1
ATOM 748 O O . ASN A 1 88 ? -4.419 -7.026 -20.412 1.00 87.81 88 ASN A O 1
ATOM 752 N N . ARG A 1 89 ? -3.882 -5.236 -19.177 1.00 89.31 89 ARG A N 1
ATOM 753 C CA . ARG A 1 89 ? -3.329 -4.477 -20.311 1.00 89.31 89 ARG A CA 1
ATOM 754 C C . ARG A 1 89 ? -2.027 -5.085 -20.819 1.00 89.31 89 ARG A C 1
ATOM 756 O O . ARG A 1 89 ? -1.850 -5.153 -22.027 1.00 89.31 89 ARG A O 1
ATOM 763 N N . VAL A 1 90 ? -1.165 -5.575 -19.926 1.00 86.44 90 VAL A N 1
ATOM 764 C CA . VAL A 1 90 ? 0.018 -6.365 -20.318 1.00 86.44 90 VAL A CA 1
ATOM 765 C C . VAL A 1 90 ? -0.429 -7.567 -21.157 1.00 86.44 90 VAL A C 1
ATOM 767 O O . VAL A 1 90 ? 0.033 -7.762 -22.279 1.00 86.44 90 VAL A O 1
ATOM 770 N N . ARG A 1 91 ? -1.414 -8.328 -20.664 1.00 85.12 91 ARG A N 1
ATOM 771 C CA . ARG A 1 91 ? -1.922 -9.505 -21.380 1.00 85.12 91 ARG A CA 1
ATOM 772 C C . ARG A 1 91 ? -2.484 -9.156 -22.759 1.00 85.12 91 ARG A C 1
ATOM 774 O O . ARG A 1 91 ? -2.161 -9.834 -23.724 1.00 85.12 91 ARG A O 1
ATOM 781 N N . PHE A 1 92 ? -3.290 -8.105 -22.874 1.00 86.31 92 PHE A N 1
ATOM 782 C CA . PHE A 1 92 ? -3.949 -7.776 -24.141 1.00 86.31 92 PHE A CA 1
ATOM 783 C C . PHE A 1 92 ? -3.058 -7.050 -25.150 1.00 86.31 92 PHE A C 1
ATOM 785 O O . PHE A 1 92 ? -3.176 -7.317 -26.340 1.00 86.31 92 PHE A O 1
ATOM 792 N N . PHE A 1 93 ? -2.192 -6.139 -24.704 1.00 83.25 93 PHE A N 1
ATOM 793 C CA . PHE A 1 93 ? -1.482 -5.234 -25.613 1.00 83.25 93 PHE A CA 1
ATOM 794 C 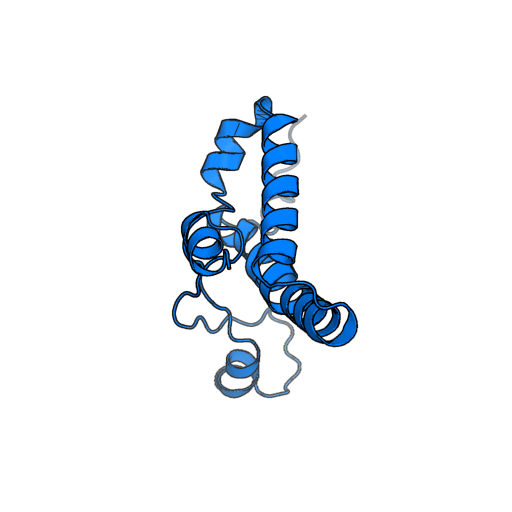C . PHE A 1 93 ? -0.025 -5.608 -25.863 1.00 83.25 93 PHE A C 1
ATOM 796 O O . PHE A 1 93 ? 0.525 -5.156 -26.861 1.00 83.25 93 PHE A O 1
ATOM 803 N N . THR A 1 94 ? 0.614 -6.395 -24.989 1.00 78.94 94 THR A N 1
ATOM 804 C CA . THR A 1 94 ? 2.051 -6.681 -25.135 1.00 78.94 94 THR A CA 1
ATOM 805 C C . THR A 1 94 ? 2.365 -8.141 -25.427 1.00 78.94 94 THR A C 1
ATOM 807 O O . THR A 1 94 ? 3.288 -8.399 -26.193 1.00 78.94 94 THR A O 1
ATOM 810 N N . ARG A 1 95 ? 1.634 -9.105 -24.847 1.00 71.75 95 ARG A N 1
ATOM 811 C CA . ARG A 1 95 ? 2.029 -10.529 -24.926 1.00 71.75 95 ARG A CA 1
ATOM 812 C C . ARG A 1 95 ? 0.986 -11.520 -25.425 1.00 71.75 95 ARG A C 1
ATOM 814 O O . ARG A 1 95 ? 1.356 -12.618 -25.835 1.00 71.75 95 ARG A O 1
ATOM 821 N N . GLY A 1 96 ? -0.299 -11.191 -25.375 1.00 78.06 96 GLY A N 1
ATOM 822 C CA . GLY A 1 96 ? -1.344 -12.190 -25.591 1.00 78.06 96 GLY A CA 1
ATOM 823 C C . GLY A 1 96 ? -1.265 -13.323 -24.556 1.00 78.06 96 GLY A C 1
ATOM 824 O O . GLY A 1 96 ? -0.944 -13.093 -23.391 1.00 78.06 96 GLY A O 1
ATOM 825 N N . TYR A 1 97 ? -1.553 -14.552 -24.990 1.00 77.25 97 TYR A N 1
ATOM 826 C CA . TYR A 1 97 ? -1.509 -15.771 -24.161 1.00 77.25 97 TYR A CA 1
ATOM 827 C C . TYR A 1 97 ? -0.288 -16.660 -24.457 1.00 77.25 97 TYR A C 1
ATOM 829 O O . TYR A 1 97 ? -0.287 -17.838 -24.114 1.00 77.25 97 TYR A O 1
ATOM 837 N N . GLN A 1 98 ? 0.732 -16.124 -25.132 1.00 76.44 98 GLN A N 1
ATOM 838 C CA . GLN A 1 98 ? 1.927 -16.888 -25.490 1.00 76.44 98 GLN A CA 1
ATOM 839 C C . GLN A 1 98 ? 2.850 -17.073 -24.285 1.00 76.44 98 GLN A C 1
ATOM 841 O O . GLN A 1 98 ? 3.089 -16.129 -23.526 1.00 76.44 98 GLN A O 1
ATOM 846 N N . ASP A 1 99 ? 3.397 -18.280 -24.150 1.00 71.00 99 ASP A N 1
ATOM 847 C CA . ASP A 1 99 ? 4.423 -18.567 -23.157 1.00 71.00 99 ASP A CA 1
ATOM 848 C C . ASP A 1 99 ? 5.764 -17.978 -23.620 1.00 71.00 99 ASP A C 1
ATOM 850 O O . ASP A 1 99 ? 6.186 -18.177 -24.759 1.00 71.00 99 ASP A O 1
ATOM 854 N N . ASN A 1 100 ? 6.401 -17.187 -22.761 1.00 70.56 100 ASN A N 1
ATOM 855 C CA . ASN A 1 100 ? 7.589 -16.404 -23.089 1.00 70.56 100 ASN A CA 1
ATOM 856 C C . ASN A 1 100 ? 8.592 -16.514 -21.942 1.00 70.56 100 ASN A C 1
ATOM 858 O O . ASN A 1 100 ? 8.279 -16.144 -20.813 1.00 70.56 100 ASN A O 1
ATOM 862 N N . ALA A 1 101 ? 9.825 -16.921 -22.253 1.00 77.19 101 ALA A N 1
ATOM 863 C CA . ALA A 1 101 ? 10.882 -17.134 -21.258 1.00 77.19 101 ALA A CA 1
ATOM 864 C C . ALA A 1 101 ? 11.321 -15.853 -20.514 1.00 77.19 101 ALA A C 1
ATOM 866 O O . ALA A 1 101 ? 11.916 -15.924 -19.442 1.00 77.19 101 ALA A O 1
ATOM 867 N N . ASN A 1 102 ? 11.029 -14.673 -21.068 1.00 77.94 102 ASN A N 1
ATOM 868 C CA . ASN A 1 102 ? 11.420 -13.387 -20.489 1.00 77.94 102 ASN A CA 1
ATOM 869 C C . ASN A 1 102 ? 10.333 -12.832 -19.563 1.00 77.94 102 ASN A C 1
ATOM 871 O O . ASN A 1 102 ? 9.145 -12.987 -19.841 1.00 77.94 102 ASN A O 1
ATOM 875 N N . ARG A 1 103 ? 10.699 -12.066 -18.529 1.00 73.94 103 ARG A N 1
ATOM 876 C CA . ARG A 1 103 ? 9.733 -11.364 -17.658 1.00 73.94 103 ARG A CA 1
ATOM 877 C C . ARG A 1 103 ? 8.910 -10.327 -18.449 1.00 73.94 103 ARG A C 1
ATOM 879 O O . ARG A 1 103 ? 9.492 -9.624 -19.270 1.00 73.94 103 ARG A O 1
ATOM 886 N N . PRO A 1 104 ? 7.579 -10.231 -18.259 1.00 76.81 104 PRO A N 1
ATOM 887 C CA . PRO A 1 104 ? 6.755 -9.230 -18.937 1.00 76.81 104 PRO A CA 1
ATOM 888 C C . PRO A 1 104 ? 7.059 -7.807 -18.488 1.00 76.81 104 PRO A C 1
ATOM 890 O O . PRO A 1 104 ? 7.131 -7.538 -17.291 1.00 76.81 104 PRO A O 1
ATOM 893 N N . GLU A 1 105 ? 7.158 -6.908 -19.469 1.00 82.50 105 GLU A N 1
ATOM 894 C CA . GLU A 1 105 ? 7.212 -5.468 -19.234 1.00 82.50 105 GLU A CA 1
ATOM 895 C C . GLU A 1 105 ? 5.851 -4.977 -18.711 1.00 82.50 105 GLU A C 1
ATOM 897 O O . GLU A 1 105 ? 4.810 -5.286 -19.312 1.00 82.50 105 GLU A O 1
ATOM 902 N N . PRO A 1 106 ? 5.820 -4.247 -17.584 1.00 85.50 106 PRO A N 1
ATOM 903 C CA . PRO A 1 106 ? 4.581 -3.765 -17.001 1.00 85.50 106 PRO A CA 1
ATOM 904 C C . PRO A 1 106 ? 3.971 -2.637 -17.842 1.00 85.50 106 PRO A C 1
ATOM 906 O O . PRO A 1 106 ? 4.649 -1.703 -18.255 1.00 85.50 106 PRO A O 1
ATOM 909 N N . VAL A 1 107 ? 2.650 -2.677 -18.027 1.00 88.75 107 VAL A N 1
ATOM 910 C CA . VAL A 1 107 ? 1.887 -1.537 -18.551 1.00 88.75 107 VAL A CA 1
ATOM 911 C C . VAL A 1 107 ? 1.406 -0.713 -17.362 1.00 88.75 107 VAL A C 1
ATOM 913 O O . VAL A 1 107 ? 0.537 -1.162 -16.607 1.00 88.75 107 VAL A O 1
ATOM 916 N N . VAL A 1 108 ? 1.987 0.474 -17.196 1.00 89.12 108 VAL A N 1
ATOM 917 C CA . VAL A 1 108 ? 1.658 1.417 -16.121 1.00 89.12 10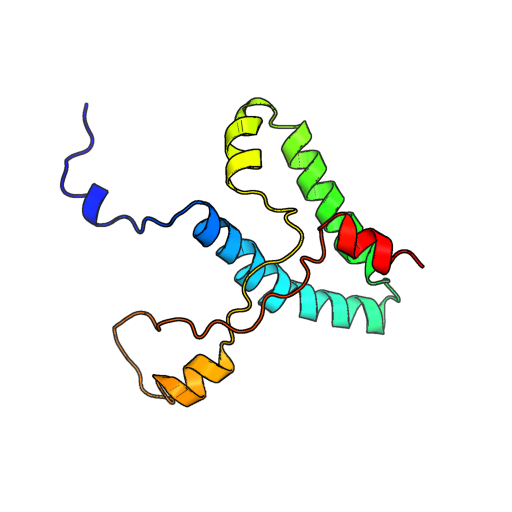8 VAL A CA 1
ATOM 918 C C . VAL A 1 108 ? 0.518 2.338 -16.561 1.00 89.12 108 VAL A C 1
ATOM 920 O O . VAL A 1 108 ? 0.523 2.879 -17.664 1.00 89.12 108 VAL A O 1
ATOM 923 N N . CYS A 1 109 ? -0.481 2.470 -15.698 1.00 90.25 109 CYS A N 1
ATOM 924 C CA . CYS A 1 109 ? -1.637 3.348 -15.841 1.00 90.25 109 CYS A CA 1
ATOM 925 C C . CYS A 1 109 ? -1.496 4.576 -14.920 1.00 90.25 109 CYS A C 1
ATOM 927 O O . CYS A 1 109 ? -0.568 4.645 -14.112 1.00 90.25 109 CYS A O 1
ATOM 929 N N . GLU A 1 110 ? -2.459 5.502 -14.996 1.00 92.44 110 GLU A N 1
ATOM 930 C CA . GLU A 1 110 ? -2.535 6.656 -14.091 1.00 92.44 110 GLU A CA 1
ATOM 931 C C . GLU A 1 110 ? -2.369 6.256 -12.611 1.00 92.44 110 GLU A C 1
ATOM 933 O O . GLU A 1 110 ? -2.934 5.234 -12.187 1.00 92.44 110 GLU A O 1
ATOM 938 N N . PRO A 1 111 ? -1.612 7.037 -11.812 1.00 94.88 111 PRO A N 1
ATOM 939 C CA . PRO A 1 111 ? -1.400 6.742 -10.402 1.00 94.88 111 PRO A CA 1
ATOM 940 C C . PRO A 1 111 ? -2.704 6.705 -9.604 1.00 94.88 111 PRO A C 1
ATOM 942 O O . PRO A 1 111 ? -3.569 7.571 -9.752 1.00 94.88 111 PRO A O 1
ATOM 945 N N . ILE A 1 112 ? -2.804 5.740 -8.694 1.00 95.69 112 ILE A N 1
ATOM 946 C CA . ILE A 1 112 ? -3.942 5.593 -7.781 1.00 95.69 112 ILE A CA 1
ATOM 947 C C . ILE A 1 112 ? -3.579 6.052 -6.372 1.00 95.69 112 ILE A C 1
ATOM 949 O O . ILE A 1 112 ? -2.402 6.103 -6.009 1.00 95.69 112 ILE A O 1
ATOM 953 N N . CYS A 1 113 ? -4.597 6.403 -5.585 1.00 97.44 113 CYS A N 1
ATOM 954 C CA . CYS A 1 113 ? -4.423 6.752 -4.180 1.00 97.44 113 CYS A CA 1
ATOM 955 C C . CYS A 1 113 ? -3.907 5.551 -3.386 1.00 97.44 113 CYS A C 1
ATOM 957 O O . CYS A 1 113 ? -4.346 4.419 -3.591 1.00 97.44 113 CYS A O 1
ATOM 959 N N . ASN A 1 114 ? -2.974 5.813 -2.477 1.00 97.81 114 ASN A N 1
ATOM 960 C CA . ASN A 1 114 ? -2.469 4.809 -1.560 1.00 97.81 114 ASN A CA 1
ATOM 961 C C . ASN A 1 114 ? -3.431 4.658 -0.377 1.00 97.81 114 ASN A C 1
ATOM 963 O O . ASN A 1 114 ? -3.613 5.643 0.349 1.00 97.81 114 ASN A O 1
ATOM 967 N N . PRO A 1 115 ? -4.011 3.467 -0.150 1.00 97.50 115 PRO A N 1
ATOM 968 C CA . PRO A 1 115 ? -5.072 3.312 0.832 1.00 97.50 115 PRO A CA 1
ATOM 969 C C . PRO A 1 115 ? -4.602 3.471 2.286 1.00 97.50 115 PRO A C 1
ATOM 971 O O . PRO A 1 115 ? -5.405 3.758 3.161 1.00 97.50 115 PRO A O 1
ATOM 974 N N . ILE A 1 116 ? -3.295 3.362 2.552 1.00 97.81 116 ILE A N 1
ATOM 975 C CA . ILE A 1 116 ? -2.722 3.620 3.887 1.00 97.81 116 ILE A CA 1
ATOM 976 C C . ILE A 1 116 ? -2.101 5.019 4.020 1.00 97.81 116 ILE A C 1
ATOM 978 O O . ILE A 1 116 ? -1.442 5.322 5.016 1.00 97.81 116 ILE A O 1
ATOM 982 N N . SER A 1 117 ? -2.242 5.878 3.004 1.00 98.12 117 SER A N 1
ATOM 983 C CA . SER A 1 117 ? -1.742 7.251 3.107 1.00 98.12 117 SER A CA 1
ATOM 984 C C . SER A 1 117 ? -2.622 8.083 4.043 1.00 98.12 117 SER A C 1
ATOM 986 O O . SER A 1 117 ? -3.847 7.928 4.032 1.00 98.12 117 SER A O 1
ATOM 988 N N . PRO A 1 118 ? -2.046 9.038 4.797 1.00 97.69 118 PRO A N 1
ATOM 989 C CA . PRO A 1 118 ? -2.832 9.923 5.654 1.00 97.69 118 PRO A CA 1
ATOM 990 C C . PRO A 1 118 ? -3.915 10.699 4.894 1.00 97.69 118 PRO A C 1
ATOM 992 O O . PRO A 1 118 ? -4.967 10.998 5.447 1.00 97.69 118 PRO A O 1
ATOM 995 N N . GLN A 1 119 ? -3.658 11.059 3.632 1.00 97.62 119 GLN A N 1
ATOM 996 C CA . GLN A 1 119 ? -4.619 11.766 2.786 1.00 97.62 119 GLN A CA 1
ATOM 997 C C . GLN A 1 119 ? -5.823 10.886 2.460 1.00 97.62 119 GLN A C 1
ATOM 999 O O . GLN A 1 119 ? -6.945 11.362 2.571 1.00 97.62 119 GLN A O 1
ATOM 1004 N N . PHE A 1 120 ? -5.590 9.627 2.079 1.00 97.88 120 PHE A N 1
ATOM 1005 C CA . PHE A 1 120 ? -6.667 8.699 1.752 1.00 97.88 120 PHE A CA 1
ATOM 1006 C C . PHE A 1 120 ? -7.517 8.368 2.976 1.00 97.88 120 PHE A C 1
ATOM 1008 O O . PHE A 1 120 ? -8.734 8.476 2.901 1.00 97.88 120 PHE A O 1
ATOM 1015 N N . LEU A 1 121 ? -6.884 8.039 4.107 1.00 98.06 121 LEU A N 1
ATOM 1016 C CA . LEU A 1 121 ? -7.601 7.649 5.324 1.00 98.06 121 LEU A CA 1
ATOM 1017 C C . LEU A 1 121 ? -8.551 8.751 5.808 1.00 98.06 121 LEU A C 1
ATOM 1019 O O . LEU A 1 121 ? -9.695 8.461 6.128 1.00 98.06 121 LEU A O 1
ATOM 1023 N N . ARG A 1 122 ? -8.133 10.023 5.744 1.00 97.38 122 ARG A N 1
ATOM 1024 C CA . ARG A 1 122 ? -9.016 11.163 6.053 1.00 97.38 122 ARG A CA 1
ATOM 1025 C C . ARG A 1 122 ? -10.206 11.305 5.104 1.00 97.38 122 ARG A C 1
ATOM 1027 O O . ARG A 1 122 ? -11.208 11.896 5.481 1.00 97.38 122 ARG A O 1
ATOM 1034 N N . CYS A 1 123 ? -10.089 10.842 3.861 1.00 96.62 123 CYS A N 1
ATOM 1035 C CA . CYS A 1 123 ? -11.181 10.914 2.892 1.00 96.62 123 CYS A CA 1
ATOM 1036 C C . CYS A 1 123 ? -12.245 9.835 3.105 1.00 96.62 123 CYS A C 1
ATOM 1038 O O . CYS A 1 123 ? -13.347 10.009 2.601 1.00 96.62 123 CYS A O 1
ATOM 1040 N N . VAL A 1 124 ? -11.910 8.740 3.792 1.00 95.25 124 VAL A N 1
ATOM 1041 C CA . VAL A 1 124 ? -12.810 7.592 3.995 1.00 95.25 124 VAL A CA 1
ATOM 1042 C C . VAL A 1 124 ? -13.245 7.419 5.454 1.00 95.25 124 VAL A C 1
ATOM 1044 O O . VAL A 1 124 ? -13.995 6.498 5.753 1.00 95.25 124 VAL A O 1
ATOM 1047 N N . GLU A 1 125 ? -12.782 8.292 6.353 1.00 92.56 125 GLU A N 1
ATOM 1048 C CA . GLU A 1 125 ? -13.174 8.356 7.766 1.00 92.56 125 GLU A CA 1
ATOM 1049 C C . GLU A 1 125 ? -14.622 8.870 7.881 1.00 92.56 125 GLU A C 1
ATOM 1051 O O . GLU A 1 125 ? -14.881 10.078 7.871 1.00 92.56 125 GLU A O 1
ATOM 1056 N N . HIS A 1 126 ? -15.578 7.938 7.916 1.00 78.19 126 HIS A N 1
ATOM 1057 C CA . HIS A 1 126 ? -17.020 8.185 8.000 1.00 78.19 126 HIS A CA 1
ATOM 1058 C C . HIS A 1 126 ? -17.677 7.263 9.023 1.00 78.19 126 HIS A C 1
ATOM 1060 O O . HIS A 1 126 ? -17.283 6.076 9.079 1.00 78.19 126 HIS A O 1
#

Organism: Moraxella lacunata (NCBI:txid477)

Radius of gyration: 17.98 Å; chains: 1; bounding box: 56×30×42 Å